Protein AF-A0A264VMU8-F1 (afdb_monomer_lite)

Secondary structure (DSSP, 8-state):
--------B-GGGS--S-TTPEEEEE-TT--EEEEEGGGEEEEEEETTEEEEEETTS-EEEESS-HHHHHHHHHHHHTTS-----

pLDDT: mean 73.61, std 19.24, range [37.94, 93.06]

Radius of gyration: 13.89 Å; chains: 1; bounding box: 38×40×31 Å

Structure (mmCIF, N/CA/C/O backbone):
data_AF-A0A264VMU8-F1
#
_entry.id   AF-A0A264VMU8-F1
#
loop_
_atom_site.group_PDB
_atom_site.id
_atom_site.type_symbol
_atom_site.label_atom_id
_atom_site.label_alt_id
_atom_site.label_comp_id
_atom_site.label_asym_id
_atom_site.label_entity_id
_atom_site.label_seq_id
_atom_site.pdbx_PDB_ins_code
_atom_site.Cartn_x
_atom_site.Cartn_y
_atom_site.Cartn_z
_atom_site.occupancy
_atom_site.B_iso_or_equiv
_atom_site.auth_seq_id
_atom_site.auth_comp_id
_atom_site.auth_asym_id
_atom_site.auth_atom_id
_atom_site.pdbx_PDB_model_num
ATOM 1 N N . MET A 1 1 ? -11.804 27.707 -7.156 1.00 39.38 1 MET A N 1
ATOM 2 C CA . MET A 1 1 ? -10.434 27.173 -7.027 1.00 39.38 1 MET A CA 1
ATOM 3 C C . MET A 1 1 ? -10.468 26.195 -5.870 1.00 39.38 1 MET A C 1
ATOM 5 O O . MET A 1 1 ? -10.803 26.625 -4.780 1.00 39.38 1 MET A O 1
ATOM 9 N N . PHE A 1 2 ? -10.280 24.900 -6.123 1.00 38.44 2 PHE A N 1
ATOM 10 C CA . PHE A 1 2 ? -10.170 23.888 -5.069 1.00 38.44 2 PHE A CA 1
ATOM 11 C C . PHE A 1 2 ? -8.685 23.576 -4.898 1.00 38.44 2 PHE A C 1
ATOM 13 O O . PHE A 1 2 ? -8.041 23.175 -5.869 1.00 38.44 2 PHE A O 1
ATOM 20 N N . ASP A 1 3 ? -8.157 23.816 -3.700 1.00 43.03 3 ASP A N 1
ATOM 21 C CA . ASP A 1 3 ? -6.782 23.492 -3.330 1.00 43.03 3 ASP A CA 1
ATOM 22 C C . ASP A 1 3 ? -6.571 21.976 -3.395 1.00 43.03 3 ASP A C 1
ATOM 24 O O . ASP A 1 3 ? -7.134 21.198 -2.623 1.00 43.03 3 ASP A O 1
ATOM 28 N N . LYS A 1 4 ? -5.768 21.548 -4.370 1.00 41.84 4 LYS A N 1
ATOM 29 C CA . LYS A 1 4 ? -5.250 20.186 -4.479 1.00 41.84 4 LYS A CA 1
ATOM 30 C C . LYS A 1 4 ? -4.087 20.068 -3.492 1.00 41.84 4 LYS A C 1
ATOM 32 O O . LYS A 1 4 ? -2.949 20.387 -3.823 1.00 41.84 4 LYS A O 1
ATOM 37 N N . HIS A 1 5 ? -4.364 19.630 -2.269 1.00 44.22 5 HIS A N 1
ATOM 38 C CA . HIS A 1 5 ? -3.314 19.189 -1.351 1.00 44.22 5 HIS A CA 1
ATOM 39 C C . HIS A 1 5 ? -2.809 17.808 -1.796 1.00 44.22 5 HIS A C 1
ATOM 41 O O . HIS A 1 5 ? -3.201 16.779 -1.255 1.00 44.22 5 HIS A O 1
ATOM 47 N N . GLU A 1 6 ? -1.977 17.782 -2.840 1.00 39.84 6 GLU A N 1
ATOM 48 C CA . GLU A 1 6 ? -1.209 16.597 -3.223 1.00 39.84 6 GLU A CA 1
ATOM 49 C C . GLU A 1 6 ? -0.004 16.482 -2.282 1.00 39.84 6 GLU A C 1
ATOM 51 O O . GLU A 1 6 ? 1.041 17.105 -2.479 1.00 39.84 6 GLU A O 1
ATOM 56 N N . THR A 1 7 ? -0.161 15.708 -1.209 1.00 48.59 7 THR A N 1
ATOM 57 C CA . THR A 1 7 ? 0.962 15.325 -0.349 1.00 48.59 7 THR A CA 1
ATOM 58 C C . THR A 1 7 ? 1.788 14.270 -1.082 1.00 48.59 7 THR A C 1
ATOM 60 O O . THR A 1 7 ? 1.473 13.084 -1.049 1.00 48.59 7 THR A O 1
ATOM 63 N N . ASN A 1 8 ? 2.840 14.707 -1.775 1.00 44.66 8 ASN A N 1
ATOM 64 C CA . ASN A 1 8 ? 3.789 13.825 -2.452 1.00 44.66 8 ASN A CA 1
ATOM 65 C C . ASN A 1 8 ? 4.801 13.280 -1.434 1.00 44.66 8 ASN A C 1
ATOM 67 O O . ASN A 1 8 ? 5.793 13.941 -1.128 1.00 44.66 8 ASN A O 1
ATOM 71 N N . GLN A 1 9 ? 4.561 12.085 -0.892 1.00 49.28 9 GLN A N 1
ATOM 72 C CA . GLN A 1 9 ? 5.558 11.379 -0.085 1.00 49.28 9 GLN A CA 1
ATOM 73 C C . GLN A 1 9 ? 6.253 10.313 -0.934 1.00 49.28 9 GLN A C 1
ATOM 75 O O . GLN A 1 9 ? 5.685 9.284 -1.292 1.00 49.28 9 GLN A O 1
ATOM 80 N N . SER A 1 10 ? 7.514 10.590 -1.264 1.00 44.28 10 SER A N 1
ATOM 81 C CA . SER A 1 10 ? 8.408 9.637 -1.913 1.00 44.28 10 SER A CA 1
ATOM 82 C C . SER A 1 10 ? 8.794 8.544 -0.912 1.00 44.28 10 SER A C 1
ATOM 84 O O . SER A 1 10 ? 9.469 8.812 0.079 1.00 44.28 10 SER A O 1
ATOM 86 N N . VAL A 1 11 ? 8.382 7.302 -1.175 1.00 51.53 11 VAL A N 1
ATOM 87 C CA . VAL A 1 11 ? 8.658 6.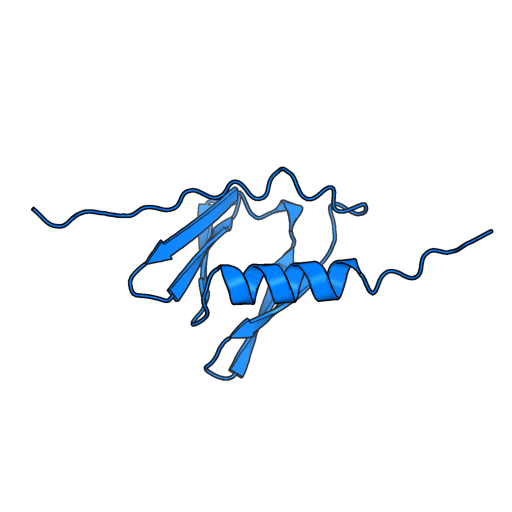105 -0.344 1.00 51.53 11 VAL A CA 1
ATOM 88 C C . VAL A 1 11 ? 10.121 5.646 -0.459 1.00 51.53 11 VAL A C 1
ATOM 90 O O . VAL A 1 11 ? 10.507 4.605 0.061 1.00 51.53 11 VAL A O 1
ATOM 93 N N . VAL A 1 12 ? 10.977 6.411 -1.139 1.00 46.88 12 VAL A N 1
ATOM 94 C CA . VAL A 1 12 ? 12.319 5.964 -1.538 1.00 46.88 12 VAL A CA 1
ATOM 95 C C . VAL A 1 12 ? 13.307 5.902 -0.362 1.00 46.88 12 VAL A C 1
ATOM 97 O O . VAL A 1 12 ? 14.405 5.387 -0.528 1.00 46.88 12 VAL A O 1
ATOM 100 N N . ASN A 1 13 ? 12.936 6.357 0.842 1.00 42.50 13 ASN A N 1
ATOM 101 C CA . ASN A 1 13 ? 13.868 6.421 1.976 1.00 42.50 13 ASN A CA 1
ATOM 102 C C . ASN A 1 13 ? 13.585 5.447 3.130 1.00 42.50 13 ASN A C 1
ATOM 104 O O . ASN A 1 13 ? 14.166 5.591 4.201 1.00 42.50 13 ASN A O 1
ATOM 108 N N . ASN A 1 14 ? 12.728 4.443 2.923 1.00 45.47 14 ASN A N 1
ATOM 109 C CA . ASN A 1 14 ? 12.752 3.257 3.773 1.00 45.47 14 ASN A CA 1
ATOM 110 C C . ASN A 1 14 ? 13.655 2.237 3.093 1.00 45.47 14 ASN A C 1
ATOM 112 O O . ASN A 1 14 ? 13.242 1.568 2.147 1.00 45.47 14 ASN A O 1
ATOM 116 N N . SER A 1 15 ? 14.897 2.146 3.565 1.00 42.91 15 SER A N 1
ATOM 117 C CA . SER A 1 15 ? 15.846 1.089 3.221 1.00 42.91 15 SER A CA 1
ATOM 118 C C . SER A 1 15 ? 15.264 -0.265 3.627 1.00 42.91 15 SER A C 1
ATOM 120 O O . SER A 1 15 ? 15.619 -0.835 4.656 1.00 42.91 15 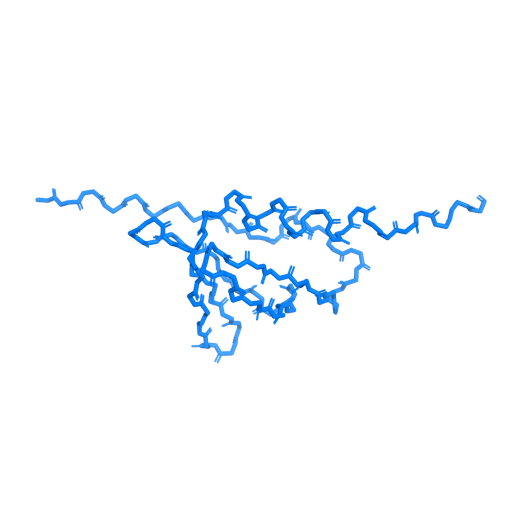SER A O 1
ATOM 122 N N . ALA A 1 16 ? 14.329 -0.789 2.837 1.00 47.44 16 ALA A N 1
ATOM 123 C CA . ALA A 1 16 ? 13.903 -2.164 2.950 1.00 47.44 16 ALA A CA 1
ATOM 124 C C . ALA A 1 16 ? 15.149 -3.009 2.669 1.00 47.44 16 ALA A C 1
ATOM 126 O O . ALA A 1 16 ? 15.597 -3.112 1.528 1.00 47.44 16 ALA A O 1
ATOM 127 N N . HIS A 1 17 ? 15.716 -3.615 3.716 1.00 52.22 17 HIS A N 1
ATOM 128 C CA . HIS A 1 17 ? 16.867 -4.523 3.646 1.00 52.22 17 HIS A CA 1
ATOM 129 C C . HIS A 1 17 ? 16.658 -5.698 2.663 1.00 52.22 17 HIS A C 1
ATOM 131 O O . HIS A 1 17 ? 17.596 -6.434 2.363 1.00 52.22 17 HIS A O 1
ATOM 137 N N . ASN A 1 18 ? 15.444 -5.863 2.123 1.00 56.12 18 ASN A N 1
ATOM 138 C CA . ASN A 1 18 ? 15.131 -6.747 1.016 1.00 56.12 18 ASN A CA 1
ATOM 139 C C . ASN A 1 18 ? 14.230 -6.028 -0.016 1.00 56.12 18 ASN A C 1
ATOM 141 O O . ASN A 1 18 ? 13.050 -5.806 0.264 1.00 56.12 18 ASN A O 1
ATOM 145 N N . PRO A 1 19 ? 14.725 -5.715 -1.227 1.00 55.06 19 PRO A N 1
ATOM 146 C CA . PRO A 1 19 ? 13.938 -5.027 -2.256 1.00 55.06 19 PRO A CA 1
ATOM 147 C C . PRO A 1 19 ? 12.740 -5.873 -2.743 1.00 55.06 19 PRO A C 1
ATOM 149 O O . PRO A 1 19 ? 11.717 -5.346 -3.174 1.00 55.06 19 PRO A O 1
ATOM 152 N N . ARG A 1 20 ? 12.766 -7.198 -2.537 1.00 64.94 20 ARG A N 1
ATOM 153 C CA . ARG A 1 20 ? 11.658 -8.105 -2.879 1.00 64.94 20 ARG A CA 1
ATOM 154 C C . ARG A 1 20 ? 10.603 -8.269 -1.782 1.00 64.94 20 ARG A C 1
ATOM 156 O O . ARG A 1 20 ? 9.798 -9.196 -1.861 1.00 64.94 20 ARG A O 1
ATOM 163 N N . HIS A 1 21 ? 10.596 -7.416 -0.758 1.00 71.94 21 HIS A N 1
ATOM 164 C CA . HIS A 1 21 ? 9.663 -7.561 0.355 1.00 71.94 21 HIS A CA 1
ATOM 165 C C . HIS A 1 21 ? 8.207 -7.378 -0.108 1.00 71.94 21 HIS A C 1
ATOM 167 O O . HIS A 1 21 ? 7.839 -6.357 -0.697 1.00 71.94 21 HIS A O 1
ATOM 173 N N . LEU A 1 22 ? 7.395 -8.407 0.145 1.00 82.38 22 LEU A N 1
ATOM 174 C CA . LEU A 1 22 ? 5.957 -8.416 -0.098 1.00 82.38 22 LEU A CA 1
ATOM 175 C C . LEU A 1 22 ? 5.248 -8.035 1.200 1.00 82.38 22 LEU A C 1
ATOM 177 O O . LEU A 1 22 ? 5.314 -8.774 2.179 1.00 82.38 22 LEU A O 1
ATOM 181 N N . VAL A 1 23 ? 4.542 -6.911 1.192 1.00 85.00 23 VAL A N 1
ATOM 182 C CA . VAL A 1 23 ? 3.724 -6.456 2.318 1.00 85.00 23 VAL A CA 1
ATOM 183 C C . VAL A 1 23 ? 2.270 -6.807 2.055 1.00 85.00 23 VAL A C 1
ATOM 185 O O . VAL A 1 23 ? 1.749 -6.569 0.964 1.00 85.00 23 VAL A O 1
ATOM 188 N N . LYS A 1 24 ? 1.603 -7.369 3.065 1.00 89.38 24 LYS A N 1
ATOM 189 C CA . LYS A 1 24 ? 0.149 -7.521 3.062 1.00 89.38 24 LYS A CA 1
ATOM 190 C C . LYS A 1 24 ? -0.466 -6.265 3.654 1.00 89.38 24 LYS A C 1
ATOM 192 O O . LYS A 1 24 ? -0.186 -5.927 4.798 1.00 89.38 24 LYS A O 1
ATOM 197 N N . VAL A 1 25 ? -1.320 -5.615 2.881 1.00 90.69 25 VAL A N 1
ATOM 198 C CA . VAL A 1 25 ? -2.074 -4.444 3.312 1.00 90.69 25 VAL A CA 1
ATOM 199 C C . VAL A 1 25 ? -3.551 -4.792 3.305 1.00 90.69 25 VAL A C 1
ATOM 201 O O . VAL A 1 25 ? -4.059 -5.321 2.318 1.00 90.69 25 VAL A O 1
ATOM 204 N N . THR A 1 26 ? -4.231 -4.508 4.406 1.00 92.62 26 THR A N 1
ATOM 205 C CA . THR A 1 26 ? -5.676 -4.684 4.554 1.00 92.62 26 THR A CA 1
ATOM 206 C C . THR A 1 26 ? -6.321 -3.309 4.605 1.00 92.62 26 THR A C 1
ATOM 208 O O . THR A 1 26 ? -5.894 -2.458 5.388 1.00 92.62 26 THR A O 1
ATOM 211 N N . ASP A 1 27 ? -7.312 -3.074 3.749 1.00 92.06 27 ASP A N 1
ATOM 212 C CA . ASP A 1 27 ? -8.089 -1.836 3.778 1.00 92.06 27 ASP A CA 1
ATOM 213 C C . ASP A 1 27 ? -9.250 -1.890 4.778 1.00 92.06 27 ASP A C 1
ATOM 215 O O . ASP A 1 27 ? -9.522 -2.921 5.400 1.00 92.06 27 ASP A O 1
ATOM 219 N N . ARG A 1 28 ? -9.938 -0.757 4.947 1.00 90.06 28 ARG A N 1
ATOM 220 C CA . ARG A 1 28 ? -11.066 -0.627 5.879 1.00 90.06 28 ARG A CA 1
ATOM 221 C C . ARG A 1 28 ? -12.303 -1.424 5.455 1.00 90.06 28 ARG A C 1
ATOM 223 O O . ARG A 1 28 ? -13.143 -1.705 6.303 1.00 90.06 28 ARG A O 1
ATOM 230 N N . ASP A 1 29 ? -12.392 -1.822 4.187 1.00 90.31 29 ASP A N 1
ATOM 231 C CA . ASP A 1 29 ? -13.443 -2.707 3.673 1.00 90.31 29 ASP A CA 1
ATOM 232 C C . ASP A 1 29 ? -13.083 -4.197 3.870 1.00 90.31 29 ASP A C 1
ATOM 234 O O . ASP A 1 29 ? -13.846 -5.085 3.486 1.00 90.31 29 ASP A O 1
ATOM 238 N N . GLY A 1 30 ? -11.922 -4.492 4.470 1.00 90.44 30 GLY A N 1
ATOM 239 C CA . GLY A 1 30 ? -11.416 -5.845 4.702 1.00 90.44 30 GLY A CA 1
ATOM 240 C C . GLY A 1 30 ? -10.737 -6.477 3.483 1.00 90.44 30 GLY A C 1
ATOM 241 O O . GLY A 1 30 ? -10.390 -7.660 3.512 1.00 90.44 30 GLY A O 1
ATOM 242 N N . LYS A 1 31 ? -10.519 -5.722 2.402 1.00 91.19 31 LYS A N 1
ATOM 243 C CA . LYS A 1 31 ? -9.820 -6.202 1.209 1.00 91.19 31 LYS A CA 1
ATOM 244 C C . LYS A 1 31 ? -8.321 -6.269 1.481 1.00 91.19 31 LYS A C 1
ATOM 246 O O . LYS A 1 31 ? -7.674 -5.274 1.800 1.00 91.19 31 LYS A O 1
ATOM 251 N N . VAL A 1 32 ? -7.752 -7.451 1.264 1.00 91.56 32 VAL A N 1
ATOM 252 C CA . VAL A 1 32 ? -6.313 -7.697 1.403 1.00 91.56 32 VAL A CA 1
ATOM 253 C C . VAL A 1 32 ? -5.624 -7.565 0.048 1.00 91.56 32 VAL A C 1
ATOM 255 O O . VAL A 1 32 ? -6.006 -8.218 -0.922 1.00 91.56 32 VAL A O 1
ATOM 258 N N . THR A 1 33 ? -4.574 -6.750 -0.010 1.00 90.44 33 THR A N 1
ATOM 259 C CA . THR A 1 33 ? -3.721 -6.559 -1.186 1.00 90.44 33 THR A CA 1
ATOM 260 C C . THR A 1 33 ? -2.271 -6.860 -0.826 1.00 90.44 33 THR A C 1
ATOM 262 O O . THR A 1 33 ? -1.775 -6.416 0.206 1.00 90.44 33 THR A O 1
ATOM 265 N N . VAL A 1 34 ? -1.577 -7.621 -1.673 1.00 89.50 34 VAL A N 1
ATOM 266 C CA . VAL A 1 34 ? -0.143 -7.894 -1.514 1.00 89.50 34 VAL A CA 1
ATOM 267 C C . VAL A 1 34 ? 0.635 -6.956 -2.424 1.00 89.50 34 VAL A C 1
ATOM 269 O O . VAL A 1 34 ? 0.412 -6.953 -3.634 1.00 89.50 34 VAL A O 1
ATOM 272 N N . ILE A 1 35 ? 1.538 -6.166 -1.851 1.00 87.75 35 ILE A N 1
ATOM 273 C CA . ILE A 1 35 ? 2.299 -5.143 -2.569 1.00 87.75 35 ILE A CA 1
ATOM 274 C C . ILE A 1 35 ? 3.783 -5.439 -2.421 1.00 87.75 35 ILE A C 1
ATOM 276 O O . ILE A 1 35 ? 4.287 -5.643 -1.320 1.00 87.75 35 ILE A O 1
ATOM 280 N N . GLN A 1 36 ? 4.488 -5.447 -3.546 1.00 87.25 36 GLN A N 1
ATOM 281 C CA . GLN A 1 36 ? 5.939 -5.513 -3.552 1.00 87.25 36 GLN A CA 1
ATOM 282 C C . GLN A 1 36 ? 6.498 -4.092 -3.473 1.00 87.25 36 GLN A C 1
ATOM 284 O O . GLN A 1 36 ? 6.250 -3.295 -4.378 1.00 87.25 36 GLN A O 1
ATOM 289 N N . ILE A 1 37 ? 7.239 -3.776 -2.411 1.00 82.69 37 ILE A N 1
ATOM 290 C CA . ILE A 1 37 ? 7.625 -2.388 -2.111 1.00 82.69 37 ILE A CA 1
ATOM 291 C C . ILE A 1 37 ? 8.507 -1.773 -3.209 1.00 82.69 37 ILE A C 1
ATOM 293 O O . ILE A 1 37 ? 8.250 -0.642 -3.606 1.00 82.69 37 ILE A O 1
ATOM 297 N N . GLU A 1 38 ? 9.452 -2.523 -3.800 1.00 83.00 38 GLU A N 1
ATOM 298 C CA . GLU A 1 38 ? 10.284 -2.026 -4.922 1.00 83.00 38 GLU A CA 1
ATOM 299 C C . GLU A 1 38 ? 9.484 -1.631 -6.171 1.00 83.00 38 GLU A C 1
ATOM 301 O O . GLU A 1 38 ? 9.996 -0.935 -7.043 1.00 83.00 38 GLU A O 1
ATOM 306 N N . ARG A 1 39 ? 8.238 -2.106 -6.293 1.00 85.19 39 ARG A N 1
ATOM 307 C CA . ARG A 1 39 ? 7.385 -1.787 -7.438 1.00 85.19 39 ARG A CA 1
ATOM 308 C C . ARG A 1 39 ? 6.574 -0.523 -7.227 1.00 85.19 39 ARG A C 1
ATOM 310 O O . ARG A 1 39 ? 5.936 -0.094 -8.183 1.00 85.19 39 ARG A O 1
ATOM 317 N N . ILE A 1 40 ? 6.567 0.050 -6.025 1.00 87.44 40 ILE A N 1
ATOM 318 C CA . ILE A 1 40 ? 5.866 1.299 -5.741 1.00 87.44 40 ILE A CA 1
ATOM 319 C C . ILE A 1 40 ? 6.670 2.443 -6.358 1.00 87.44 40 ILE A C 1
ATOM 321 O O . ILE A 1 40 ? 7.805 2.698 -5.969 1.00 87.44 40 ILE A O 1
ATOM 325 N N . HIS A 1 41 ? 6.070 3.130 -7.323 1.00 87.38 41 HIS A N 1
ATOM 326 C CA . HIS A 1 41 ? 6.619 4.348 -7.905 1.00 87.38 41 HIS A CA 1
ATOM 327 C C . HIS A 1 41 ? 6.203 5.577 -7.090 1.00 87.38 41 HIS A C 1
ATOM 329 O O . HIS A 1 41 ? 7.039 6.418 -6.769 1.00 87.38 41 HIS A O 1
ATOM 335 N N . MET A 1 42 ? 4.920 5.670 -6.734 1.00 86.69 42 MET A N 1
ATOM 336 C CA . MET A 1 42 ? 4.367 6.810 -6.007 1.00 86.69 42 MET A CA 1
ATOM 337 C C . MET A 1 42 ? 3.197 6.371 -5.129 1.00 86.69 42 MET A C 1
ATOM 339 O O . MET A 1 42 ? 2.450 5.459 -5.481 1.00 86.69 42 MET A O 1
ATOM 343 N N . ILE A 1 43 ? 3.032 7.036 -3.986 1.00 88.00 43 ILE A N 1
ATOM 344 C CA . ILE A 1 43 ? 1.833 6.939 -3.156 1.00 88.00 43 ILE A CA 1
ATOM 345 C C . ILE A 1 43 ? 1.191 8.321 -3.122 1.00 88.00 43 ILE A C 1
ATOM 347 O O . ILE A 1 43 ? 1.862 9.310 -2.831 1.00 88.00 43 ILE A O 1
ATOM 351 N N . SER A 1 44 ? -0.100 8.385 -3.425 1.00 87.06 44 SER A N 1
ATOM 352 C CA . SER A 1 44 ? -0.882 9.618 -3.426 1.00 87.06 44 SER A CA 1
ATOM 353 C C . SER A 1 44 ? -2.200 9.449 -2.670 1.00 87.06 44 SER A C 1
ATOM 355 O O . SER A 1 44 ? -2.688 8.337 -2.444 1.00 87.06 44 SER A O 1
ATOM 357 N N . THR A 1 45 ? -2.779 10.572 -2.252 1.00 86.12 45 THR A N 1
ATOM 358 C CA . THR A 1 45 ? -4.071 10.630 -1.566 1.00 86.12 45 THR A CA 1
ATOM 359 C C . THR A 1 45 ? -5.121 11.272 -2.456 1.00 86.12 45 THR A C 1
ATOM 361 O O . THR A 1 45 ? -4.897 12.315 -3.068 1.00 86.12 45 THR A O 1
ATOM 364 N N . PHE A 1 46 ? -6.313 10.679 -2.500 1.00 78.56 46 PHE A N 1
ATOM 365 C CA . PHE A 1 46 ? -7.459 11.299 -3.160 1.00 78.56 46 PHE A CA 1
ATOM 366 C C . PHE A 1 46 ? -8.762 10.901 -2.464 1.00 78.56 46 PHE A C 1
ATOM 368 O O . PHE A 1 46 ? -9.027 9.719 -2.240 1.00 78.56 46 PHE A O 1
ATOM 375 N N . ASN A 1 47 ? -9.584 11.894 -2.107 1.00 79.06 47 ASN A N 1
ATOM 376 C CA . ASN A 1 47 ? -10.857 11.716 -1.392 1.00 79.06 47 ASN A CA 1
ATOM 377 C C . ASN A 1 47 ? -10.762 10.814 -0.141 1.00 79.06 47 ASN A C 1
ATOM 379 O O . ASN A 1 47 ? -11.641 9.992 0.102 1.00 79.06 47 ASN A O 1
ATOM 383 N N . GLY A 1 48 ? -9.683 10.943 0.638 1.00 73.44 48 GLY A N 1
ATOM 384 C CA . GLY A 1 48 ? -9.481 10.175 1.876 1.00 73.44 48 GLY A CA 1
ATOM 385 C C . GLY A 1 48 ? -9.062 8.712 1.685 1.00 73.44 48 GLY A C 1
ATOM 386 O O . GLY A 1 48 ? -8.901 8.010 2.679 1.00 73.44 48 GLY A O 1
ATOM 387 N N . GLY A 1 49 ? -8.868 8.260 0.442 1.00 83.62 49 GLY A N 1
ATOM 388 C CA . GLY A 1 49 ? -8.270 6.966 0.118 1.00 83.62 49 GLY A CA 1
ATOM 389 C C . GLY A 1 49 ? -6.828 7.100 -0.368 1.00 83.62 49 GLY A C 1
ATOM 390 O O . GLY A 1 49 ? -6.386 8.184 -0.765 1.00 83.62 49 GLY A O 1
ATOM 391 N N . THR A 1 50 ? -6.122 5.973 -0.377 1.00 91.44 50 THR A N 1
ATOM 392 C CA . THR A 1 50 ? -4.726 5.882 -0.809 1.00 91.44 50 THR A CA 1
ATOM 393 C C . THR A 1 50 ? -4.621 5.226 -2.178 1.00 91.44 50 THR A C 1
ATOM 395 O O . THR A 1 50 ? -5.297 4.236 -2.469 1.00 91.44 50 THR A O 1
ATOM 398 N N . PHE A 1 51 ? -3.763 5.783 -3.023 1.00 90.69 51 PHE A N 1
ATOM 399 C CA . PHE A 1 51 ? -3.494 5.323 -4.376 1.00 90.69 51 PHE A CA 1
ATOM 400 C C . PHE A 1 51 ? -2.009 5.007 -4.495 1.00 90.69 51 PHE A C 1
ATOM 402 O O . PHE A 1 51 ? -1.164 5.852 -4.215 1.00 90.69 51 PHE A O 1
ATOM 409 N N . ILE A 1 52 ? -1.702 3.773 -4.877 1.00 90.38 52 ILE A N 1
ATOM 410 C CA . ILE A 1 52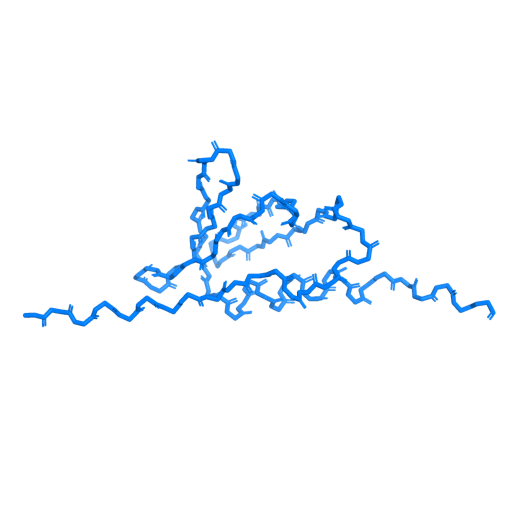 ? -0.338 3.292 -5.071 1.00 90.38 52 ILE A CA 1
ATOM 411 C C . ILE A 1 52 ? -0.124 3.125 -6.567 1.00 90.38 52 ILE A C 1
ATOM 413 O O . ILE A 1 52 ? -0.690 2.213 -7.173 1.00 90.38 52 ILE A O 1
ATOM 417 N N . ASP A 1 53 ? 0.705 3.981 -7.144 1.00 89.88 53 ASP A N 1
ATOM 418 C CA . ASP A 1 53 ? 1.156 3.851 -8.520 1.00 89.88 53 ASP A CA 1
ATOM 419 C C . ASP A 1 53 ? 2.364 2.925 -8.566 1.00 89.88 53 ASP A C 1
ATOM 421 O O . ASP A 1 53 ? 3.334 3.089 -7.821 1.00 89.88 53 ASP A O 1
ATOM 425 N N . LEU A 1 54 ? 2.306 1.936 -9.451 1.00 88.12 54 LEU A N 1
ATOM 426 C CA . LEU A 1 54 ? 3.379 0.981 -9.665 1.00 88.12 54 LEU A CA 1
ATOM 427 C C . LEU A 1 54 ? 4.274 1.420 -10.824 1.00 88.12 54 LEU A C 1
ATOM 429 O O . LEU A 1 54 ? 3.818 2.038 -11.786 1.00 88.12 54 LEU A O 1
ATOM 433 N N . ILE A 1 55 ? 5.535 0.992 -10.800 1.00 86.50 55 ILE A N 1
ATOM 434 C CA . ILE A 1 55 ? 6.508 1.211 -11.886 1.00 86.50 55 ILE A CA 1
ATOM 435 C C . ILE A 1 55 ? 6.040 0.671 -13.250 1.00 86.50 55 ILE A C 1
ATOM 437 O O . ILE A 1 55 ? 6.551 1.074 -14.288 1.00 86.50 55 ILE A O 1
ATOM 441 N N . THR A 1 56 ? 5.060 -0.238 -13.265 1.00 85.62 56 THR A N 1
ATOM 442 C CA . THR A 1 56 ? 4.446 -0.783 -14.486 1.00 85.62 56 THR A CA 1
ATOM 443 C C . THR A 1 56 ? 3.410 0.153 -15.116 1.00 85.62 56 THR A C 1
ATOM 445 O O . THR A 1 56 ? 2.838 -0.193 -16.146 1.00 85.62 56 THR A O 1
ATOM 448 N N . GLY A 1 57 ? 3.111 1.296 -14.488 1.00 82.81 57 GLY A N 1
ATOM 449 C CA . GLY A 1 57 ? 2.019 2.196 -14.875 1.00 82.81 57 GLY A CA 1
ATOM 450 C C . GLY A 1 57 ? 0.631 1.723 -14.427 1.00 82.81 57 GLY A C 1
ATOM 451 O O . GLY A 1 57 ? -0.376 2.324 -14.789 1.00 82.81 57 GLY A O 1
ATOM 452 N N . SER A 1 58 ? 0.554 0.635 -13.656 1.00 87.38 58 SER A N 1
ATOM 453 C CA . SER A 1 58 ? -0.685 0.174 -13.017 1.00 87.38 58 SER A CA 1
ATOM 454 C C . SER A 1 58 ? -0.880 0.878 -11.676 1.00 87.38 58 SER A C 1
ATOM 456 O O . SER A 1 58 ? 0.105 1.202 -11.022 1.00 87.38 58 SER A O 1
ATOM 458 N N . TYR A 1 59 ? -2.125 1.048 -11.230 1.00 88.06 59 TYR A N 1
ATOM 459 C CA . TYR A 1 59 ? -2.417 1.645 -9.926 1.00 88.06 59 TYR A CA 1
ATOM 460 C C . TYR A 1 59 ? -3.275 0.726 -9.052 1.00 88.06 59 TYR A C 1
ATOM 462 O O . TYR A 1 59 ? -4.081 -0.068 -9.544 1.00 88.06 59 TYR A O 1
ATOM 470 N N . ILE A 1 60 ? -3.114 0.857 -7.737 1.00 90.38 60 ILE A N 1
ATOM 471 C CA . ILE A 1 60 ? -3.910 0.175 -6.717 1.00 90.38 60 ILE A CA 1
ATOM 472 C C . ILE A 1 60 ? -4.610 1.240 -5.879 1.00 90.38 60 ILE A C 1
ATOM 474 O O . ILE A 1 60 ? -3.958 2.072 -5.257 1.00 90.38 60 ILE A O 1
ATOM 478 N N . LYS A 1 61 ? -5.943 1.189 -5.827 1.00 91.44 61 LYS A N 1
ATOM 479 C CA . LYS A 1 61 ? -6.742 2.002 -4.905 1.00 91.44 61 LYS A CA 1
ATOM 480 C C . LYS A 1 61 ? -7.037 1.208 -3.634 1.00 91.44 61 LYS A C 1
ATOM 482 O O . LYS A 1 61 ? -7.556 0.091 -3.723 1.00 91.44 61 LYS A O 1
ATOM 487 N N . LEU A 1 62 ? -6.755 1.810 -2.485 1.00 90.94 62 LEU A N 1
ATOM 488 C CA . LEU A 1 62 ? -6.996 1.257 -1.157 1.00 90.94 62 LEU A CA 1
ATOM 489 C C . LEU A 1 62 ? -7.881 2.206 -0.343 1.00 90.94 62 LEU A C 1
ATOM 491 O O . LEU A 1 62 ? -7.662 3.421 -0.329 1.00 90.94 62 LEU A O 1
ATOM 495 N N . ASN A 1 63 ? -8.876 1.648 0.348 1.00 93.06 63 ASN A N 1
ATOM 496 C CA . ASN A 1 63 ? -9.726 2.398 1.270 1.00 93.06 63 ASN A CA 1
ATOM 497 C C . ASN A 1 63 ? -9.070 2.498 2.659 1.00 93.06 63 ASN A C 1
ATOM 499 O O . ASN A 1 63 ? -9.496 1.851 3.612 1.00 93.06 63 ASN A O 1
ATOM 503 N N . LEU A 1 64 ? -7.970 3.245 2.741 1.00 90.44 64 LEU A N 1
ATOM 504 C CA . LEU A 1 64 ? -7.195 3.510 3.958 1.00 90.44 64 LEU A CA 1
ATOM 505 C C . LEU A 1 64 ? -6.399 4.813 3.796 1.00 90.44 64 LEU A C 1
ATOM 507 O O . LEU A 1 64 ? -6.201 5.274 2.665 1.00 90.44 64 LEU A O 1
ATOM 511 N N . SER A 1 65 ? -5.954 5.409 4.901 1.00 90.19 65 SER A N 1
ATOM 512 C CA . SER A 1 65 ? -5.085 6.590 4.895 1.00 90.19 65 SER A CA 1
ATOM 513 C C . SER A 1 65 ? -3.632 6.220 4.587 1.00 90.19 65 SER A C 1
ATOM 515 O O . SER A 1 65 ? -3.199 5.088 4.789 1.00 90.19 65 SER A O 1
ATOM 517 N N . VAL A 1 66 ? -2.846 7.190 4.122 1.00 86.88 66 VAL A N 1
ATOM 518 C CA . VAL A 1 66 ? -1.415 6.969 3.871 1.00 86.88 66 VAL A CA 1
ATOM 519 C C . VAL A 1 66 ? -0.669 6.601 5.156 1.00 86.88 66 VAL A C 1
ATOM 521 O O . VAL A 1 66 ? 0.214 5.753 5.116 1.00 86.88 66 VAL A O 1
ATOM 524 N N . GLU A 1 67 ? -1.065 7.161 6.298 1.00 87.50 67 GLU A N 1
ATOM 525 C CA . GLU A 1 67 ? -0.524 6.790 7.613 1.00 87.50 67 GLU A CA 1
ATOM 526 C C . GLU A 1 67 ? -0.795 5.312 7.928 1.00 87.50 67 GLU A C 1
ATOM 528 O O . GLU A 1 67 ? 0.141 4.565 8.194 1.00 87.50 67 GLU A O 1
ATOM 533 N N . GLU A 1 68 ? -2.039 4.845 7.765 1.00 88.94 68 GLU A N 1
ATOM 534 C CA . GLU A 1 68 ? -2.395 3.430 7.954 1.00 88.94 68 GLU A CA 1
ATOM 535 C C . GLU A 1 68 ? -1.632 2.507 6.990 1.00 88.94 68 GLU A C 1
ATOM 537 O O . GLU A 1 68 ? -1.303 1.371 7.341 1.00 88.94 68 GLU A O 1
ATOM 542 N N . LEU A 1 69 ? -1.354 2.973 5.766 1.00 88.62 69 LEU A N 1
ATOM 543 C CA . LEU A 1 69 ? -0.538 2.232 4.807 1.00 88.62 69 LEU A CA 1
ATOM 544 C C . LEU A 1 69 ? 0.894 2.082 5.315 1.00 88.62 69 LEU A C 1
ATOM 546 O O . LEU A 1 69 ? 1.439 0.977 5.299 1.00 88.62 69 LEU A O 1
ATOM 550 N N . PHE A 1 70 ? 1.504 3.187 5.741 1.00 85.69 70 PHE A N 1
ATOM 551 C CA . PHE A 1 70 ? 2.878 3.193 6.224 1.00 85.69 70 PHE A CA 1
ATOM 552 C C . PHE A 1 70 ? 3.032 2.389 7.512 1.00 85.69 70 PHE A C 1
ATOM 554 O O . PHE A 1 70 ? 3.971 1.603 7.588 1.00 85.69 70 PHE A O 1
ATOM 561 N N . ASP A 1 71 ? 2.087 2.472 8.447 1.00 87.19 71 ASP A N 1
ATOM 562 C CA . ASP A 1 71 ? 2.082 1.656 9.667 1.00 87.19 71 ASP A CA 1
ATOM 563 C C . ASP A 1 71 ? 2.029 0.154 9.339 1.00 87.19 71 ASP A C 1
ATOM 565 O O . ASP A 1 71 ? 2.752 -0.670 9.914 1.00 87.19 71 ASP A O 1
ATOM 569 N N . GLN A 1 72 ? 1.210 -0.234 8.356 1.00 88.25 72 GLN A N 1
ATOM 570 C CA . GLN A 1 72 ? 1.153 -1.620 7.887 1.00 88.25 72 GLN A CA 1
ATOM 571 C C . GLN A 1 72 ? 2.449 -2.052 7.189 1.00 88.25 72 GLN A C 1
ATOM 573 O O . GLN A 1 72 ? 2.898 -3.179 7.395 1.00 88.25 72 GLN A O 1
ATOM 578 N N . ILE A 1 73 ? 3.082 -1.181 6.401 1.00 84.00 73 ILE A N 1
ATOM 579 C CA . ILE A 1 73 ? 4.384 -1.463 5.780 1.00 84.00 73 ILE A CA 1
ATOM 580 C C . ILE A 1 73 ? 5.470 -1.609 6.853 1.00 84.00 73 ILE A C 1
ATOM 582 O O . ILE A 1 73 ? 6.200 -2.600 6.849 1.00 84.00 73 ILE A O 1
ATOM 586 N N . GLN A 1 74 ? 5.547 -0.676 7.799 1.00 81.56 74 GLN A N 1
ATOM 587 C CA . GLN A 1 74 ? 6.557 -0.654 8.853 1.00 81.56 74 GLN A CA 1
ATOM 588 C C . GLN A 1 74 ? 6.427 -1.859 9.792 1.00 81.56 74 GLN A C 1
ATOM 590 O O . GLN A 1 74 ? 7.414 -2.549 10.037 1.00 81.56 74 GLN A O 1
ATOM 595 N N . SER A 1 75 ? 5.211 -2.205 10.221 1.00 79.31 75 SER A N 1
ATOM 596 C CA . SER A 1 75 ? 4.975 -3.379 11.077 1.00 79.31 75 SER A CA 1
ATOM 597 C C . SER A 1 75 ? 5.332 -4.721 10.418 1.00 79.31 75 SER A C 1
ATOM 599 O O . SER A 1 75 ? 5.596 -5.699 11.122 1.00 79.31 75 SER A O 1
ATOM 601 N N . HIS A 1 76 ? 5.355 -4.804 9.081 1.00 73.38 76 HIS A N 1
ATOM 602 C CA . HIS A 1 76 ? 5.857 -5.982 8.363 1.00 73.38 76 HIS A CA 1
ATOM 603 C C . HIS A 1 76 ? 7.387 -5.990 8.249 1.00 73.38 76 HIS A C 1
ATOM 605 O O . HIS A 1 76 ? 7.987 -7.064 8.291 1.00 73.38 76 HIS A O 1
ATOM 611 N N . LEU A 1 77 ? 8.018 -4.816 8.158 1.00 67.56 77 LEU A N 1
ATOM 612 C CA . LEU A 1 77 ? 9.475 -4.675 8.111 1.00 67.56 77 LEU A CA 1
ATOM 613 C C . LEU A 1 77 ? 10.131 -4.932 9.480 1.00 67.56 77 LEU A C 1
ATOM 615 O O . LEU A 1 77 ? 11.162 -5.595 9.538 1.00 67.56 77 LEU A O 1
ATOM 619 N N . GLU A 1 78 ? 9.514 -4.492 10.580 1.00 63.38 78 GLU A N 1
ATOM 620 C CA . GLU A 1 78 ? 10.009 -4.704 11.955 1.00 63.38 78 GLU A CA 1
ATOM 621 C C . GLU A 1 78 ? 9.901 -6.162 12.431 1.00 63.38 78 GLU A C 1
ATOM 623 O O . GLU A 1 78 ? 10.555 -6.565 13.389 1.00 63.38 78 GLU A O 1
ATOM 628 N N . LYS A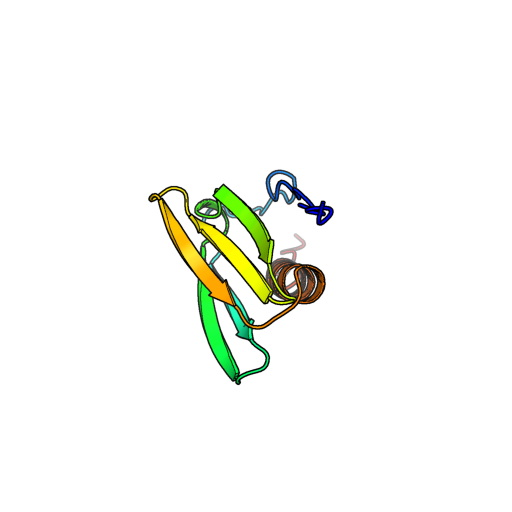 1 79 ? 9.099 -6.989 11.751 1.00 57.06 79 LYS A N 1
ATOM 629 C CA . LYS A 1 79 ? 8.972 -8.427 12.042 1.00 57.06 79 LYS A CA 1
ATOM 630 C C . LYS A 1 79 ? 10.080 -9.281 11.433 1.00 57.06 79 LYS A C 1
ATOM 632 O O . LYS A 1 79 ? 10.044 -10.501 11.598 1.00 57.06 79 LYS A O 1
ATOM 637 N N . ILE A 1 80 ? 11.043 -8.688 10.727 1.00 54.62 80 ILE A N 1
ATOM 638 C CA . ILE A 1 80 ? 12.263 -9.401 10.354 1.00 54.62 80 ILE A CA 1
ATOM 639 C C . ILE A 1 80 ? 13.057 -9.577 11.653 1.00 54.62 80 ILE A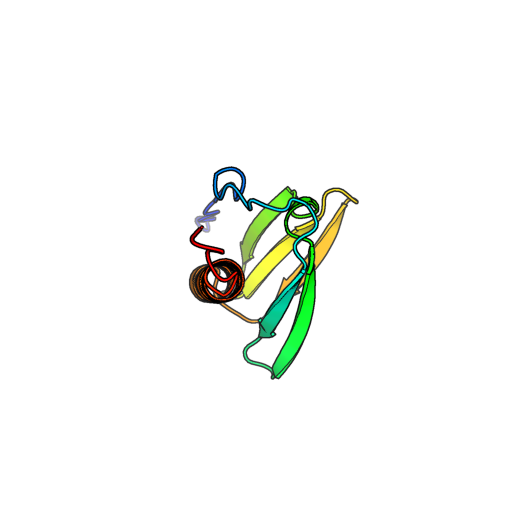 C 1
ATOM 641 O O . ILE A 1 80 ? 13.524 -8.574 12.188 1.00 54.62 80 ILE A O 1
ATOM 645 N N . PRO A 1 81 ? 13.201 -10.802 12.194 1.00 45.00 81 PRO A N 1
ATOM 646 C CA . PRO A 1 81 ? 14.047 -10.991 13.358 1.00 45.0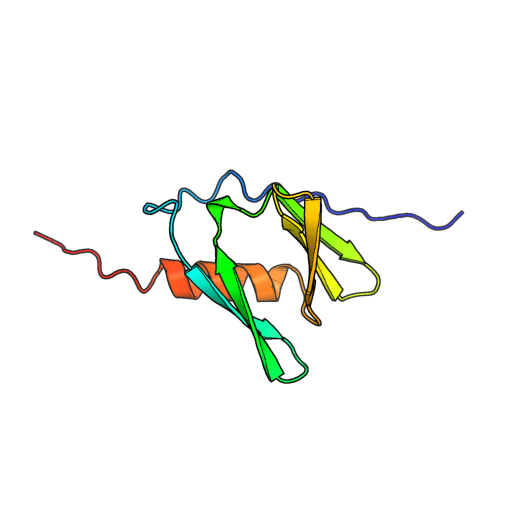0 81 PRO A CA 1
ATOM 647 C C . PRO A 1 81 ? 15.447 -10.517 12.975 1.00 45.00 81 PRO A C 1
ATOM 649 O O . PRO A 1 81 ? 16.020 -10.994 11.989 1.00 45.00 81 PRO A O 1
ATOM 652 N N . THR A 1 82 ? 15.989 -9.564 13.730 1.00 47.28 82 THR A N 1
ATOM 653 C CA . THR A 1 82 ? 17.432 -9.375 13.774 1.00 47.28 82 THR A CA 1
ATOM 654 C C . THR A 1 82 ? 17.999 -10.724 14.194 1.00 47.28 82 THR A C 1
ATOM 656 O O . THR A 1 82 ? 17.795 -11.195 15.310 1.00 47.28 82 THR A O 1
ATOM 659 N N . LEU A 1 83 ? 18.616 -11.427 13.244 1.00 43.44 83 LEU A N 1
ATOM 660 C CA . LEU A 1 83 ? 19.533 -12.513 13.557 1.00 43.44 83 LEU A CA 1
ATOM 661 C C . LEU A 1 83 ? 20.741 -11.843 14.210 1.00 43.44 83 LEU A C 1
ATOM 663 O O . LEU A 1 83 ? 21.730 -11.545 13.544 1.00 43.44 83 LEU A O 1
ATOM 667 N N . ASP A 1 84 ? 20.595 -11.525 15.493 1.00 42.25 84 ASP A N 1
ATOM 668 C CA . ASP A 1 84 ? 21.703 -11.167 16.359 1.00 42.25 84 ASP A CA 1
ATOM 669 C C . ASP A 1 84 ? 22.600 -12.414 16.446 1.00 42.25 84 ASP A C 1
ATOM 671 O O . ASP A 1 84 ? 22.197 -13.448 16.985 1.00 42.25 84 ASP A O 1
ATOM 675 N N . ASN A 1 85 ? 23.772 -12.331 15.810 1.00 37.94 85 ASN A N 1
ATOM 676 C CA . ASN A 1 85 ? 24.916 -13.220 16.033 1.00 37.94 85 ASN A CA 1
ATOM 677 C C . ASN A 1 85 ? 25.801 -12.622 17.124 1.00 37.94 85 ASN A C 1
ATOM 679 O O . ASN A 1 85 ? 26.071 -11.402 17.035 1.00 37.94 85 ASN A O 1
#

Foldseek 3Di:
DDDDPWPWDDPVPPPLVDQQDWFWAAAPVRDTDTDRSNQFPTWTDDPCWIWTQGPVRDIDIGNHHPVSVVVSVVVSSVPPPPPPD

Organism: Providencia rettgeri (NCBI:txid587)

Sequence (85 aa):
MFDKHETNQSVVNNSAHNPRHLVKVTDRDGKVTVIQIERIHMISTFNGGTFIDLITGSYIKLNLSVEELFDQIQSHLEKIPTLDN